Protein 3KPE (pdb70)

InterPro domains:
  IPR000776 Precursor fusion glycoprotein F0, Paramyxoviridae [PF00523] (30-541)

GO terms:
  GO:0055036 virion membrane (C, EXP)
  GO:0020002 host cell plasma membrane (C, EXP)
  GO:0055036 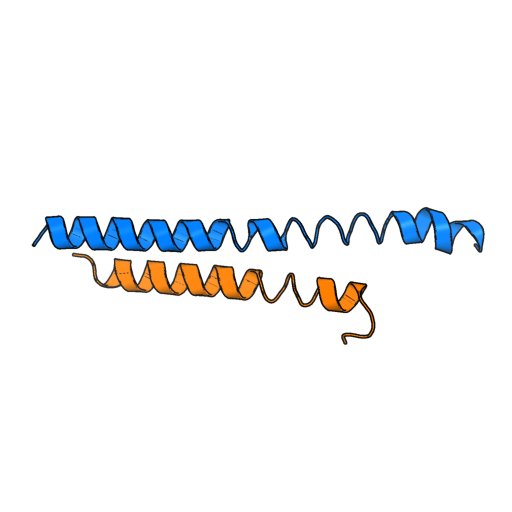virion membrane (C, TAS)
  GO:0005886 plasma membrane (C, TAS)
  GO:0042802 identical protein binding (F, IPI)

Radius of gyration: 19.46 Å; Cα contacts (8 Å, |Δi|>4): 72; chains: 2; bounding box: 39×40×51 Å

CATH classification: 1.20.5.300

B-factor: mean 23.95, std 11.43, range [11.93, 60.67]

Secondary structure (DSSP, 8-state):
-HHHHHHHHHHHHHHHHHHHHHHHHHHHHHHHHHHHHHHHIIIIIGGG-/---SHHHHHHHHHHHHHHHHHHHHHHHHHHHHT--

Foldseek 3Di:
DVVVVVVVVVVVVVVVVVVVVVVVVVVVVVVVVVVVVVCCCVPPVVVVD/DPPDVVSVVVVVVVVVVVVVVVVVVVVVVVVVPPD

Solvent-accessible surface area: 6394 Å² total; per-residue (Å²): 130,130,141,37,28,87,79,53,84,130,48,2,103,90,9,39,74,112,2,90,89,8,79,60,69,0,82,71,31,74,84,48,34,90,104,68,84,119,43,126,87,62,141,109,82,113,90,146,109,164,86,92,70,133,55,27,50,19,48,40,89,12,75,111,52,66,92,79,11,115,60,68,63,164,108,5,64,84,40,71,156,92,42,126

Structure (mmCIF, N/CA/C/O backbone):
data_3KPE
#
_entry.id   3KPE
#
_cell.length_a   63.248
_cell.length_b   63.248
_cell.length_c   63.248
_cell.angle_alpha   90.00
_cell.angle_beta   90.00
_cell.angle_gamma   90.00
#
_symmetry.space_group_name_H-M   'P 21 3'
#
loop_
_entity.id
_entity.type
_entity.pdbx_description
1 polymer 'Fusion glycoprotein F0'
2 polymer 'Fusion glycoprotein F0'
3 non-polymer 2-[[6-[[[2-(3-hydroxypropyl)-5-methylphenyl]amino]methyl]-2-[[3-(4-morpholinyl)propyl]amino]-1H-benzimidazol-1-yl]methyl]-6-methyl-3-pyridinol
4 non-polymer 'TETRAETHYLENE GLYCOL'
5 water water
#
loop_
_atom_site.group_PDB
_atom_site.id
_atom_site.type_symbol
_atom_site.label_atom_id
_atom_site.label_alt_id
_atom_site.label_comp_id
_atom_site.label_asym_id
_atom_site.label_entity_id
_atom_site.label_seq_id
_atom_site.pdbx_PDB_ins_code
_atom_site.Cartn_x
_atom_site.Cartn_y
_atom_site.Cartn_z
_atom_site.occupancy
_atom_site.B_iso_or_equiv
_atom_site.auth_seq_id
_atom_site.auth_comp_id
_atom_site.auth_asym_id
_atom_site.auth_atom_id
_atom_site.pdbx_PDB_model_num
ATOM 1 N N . HIS A 1 1 ? -4.828 29.207 -41.159 1.00 54.14 159 HIS A N 1
ATOM 2 C CA . HIS A 1 1 ? -3.532 28.459 -41.095 1.00 53.78 159 HIS A CA 1
ATOM 3 C C . HIS A 1 1 ? -2.870 28.623 -39.730 1.00 53.66 159 HIS A C 1
ATOM 4 O O . HIS A 1 1 ? -2.390 27.637 -39.149 1.00 53.90 159 HIS A O 1
ATOM 6 N N . LEU A 1 2 ? -2.859 29.858 -39.224 1.00 53.14 160 LEU A N 1
ATOM 7 C CA . LEU A 1 2 ? -2.134 30.196 -37.991 1.00 52.68 160 LEU A CA 1
ATOM 8 C C . LEU A 1 2 ? -2.616 29.458 -36.749 1.00 52.22 160 LEU A C 1
ATOM 9 O O . LEU A 1 2 ? -1.798 29.095 -35.911 1.00 52.12 160 LEU A O 1
ATOM 14 N N . GLU A 1 3 ? -3.924 29.253 -36.612 1.00 51.32 161 GLU A N 1
ATOM 15 C CA . GLU A 1 3 ? -4.437 28.438 -35.513 1.00 50.42 161 GLU A CA 1
ATOM 16 C C . GLU A 1 3 ? -3.910 27.014 -35.635 1.00 49.05 161 GLU A C 1
ATOM 17 O O . GLU A 1 3 ? -3.707 26.347 -34.625 1.00 48.74 161 GLU A O 1
ATOM 23 N N . GLY A 1 4 ? -3.684 26.555 -36.865 1.00 47.03 162 GLY A N 1
ATOM 24 C CA . GLY A 1 4 ? -3.066 25.260 -37.096 1.00 46.02 162 GLY A CA 1
ATOM 25 C C . GLY A 1 4 ? -1.684 25.231 -36.472 1.00 44.86 162 GLY A C 1
ATOM 26 O O . GLY A 1 4 ? -1.324 24.269 -35.781 1.00 43.99 162 GLY A O 1
ATOM 27 N N . GLU A 1 5 ? -0.925 26.301 -36.696 1.00 43.51 163 GLU A N 1
ATOM 28 C CA . GLU A 1 5 ? 0.426 26.439 -36.139 1.00 42.84 163 GLU A CA 1
ATOM 29 C C . GLU A 1 5 ? 0.389 26.459 -34.619 1.00 41.47 163 GLU A C 1
ATOM 30 O O . GLU A 1 5 ? 1.113 25.713 -33.956 1.00 40.93 163 GLU A O 1
ATOM 36 N N . VAL A 1 6 ? -0.479 27.289 -34.071 1.00 39.48 164 VAL A N 1
ATOM 37 C CA . VAL A 1 6 ? -0.643 27.363 -32.633 1.00 38.61 164 VAL A CA 1
ATOM 38 C C . VAL A 1 6 ? -0.956 25.974 -32.072 1.00 37.28 164 VAL A C 1
ATOM 39 O O . VAL A 1 6 ? -0.425 25.569 -31.022 1.00 35.08 164 VAL A O 1
ATOM 43 N N . ASN A 1 7 ? -1.764 25.219 -32.790 1.00 35.85 165 ASN A N 1
ATOM 44 C CA . ASN A 1 7 ? -2.113 23.878 -32.356 1.00 35.38 165 ASN A CA 1
ATOM 45 C C . ASN A 1 7 ? -0.935 22.900 -32.372 1.00 33.85 165 ASN A C 1
ATOM 46 O O . ASN A 1 7 ? -0.843 22.031 -31.487 1.00 32.46 165 ASN A O 1
ATOM 51 N N . LYS A 1 8 ? -0.059 23.027 -33.370 1.00 31.82 166 LYS A N 1
ATOM 52 C CA . LYS A 1 8 ? 1.157 22.197 -33.460 1.00 31.37 166 LYS A CA 1
ATOM 53 C C . LYS A 1 8 ? 2.026 22.491 -32.241 1.00 28.53 166 LYS A C 1
ATOM 54 O O . LYS A 1 8 ? 2.569 21.576 -31.632 1.00 26.32 166 LYS A O 1
ATOM 60 N N . ILE A 1 9 ? 2.133 23.753 -31.873 1.00 26.02 167 ILE A N 1
ATOM 61 C CA . ILE A 1 9 ? 2.940 24.142 -30.697 1.00 25.40 167 ILE A CA 1
ATOM 62 C C . ILE A 1 9 ? 2.340 23.592 -29.403 1.00 24.41 167 ILE A C 1
ATOM 63 O O . ILE A 1 9 ? 3.084 23.115 -28.533 1.00 20.19 167 ILE A O 1
ATOM 68 N N . LYS A 1 10 ? 1.024 23.611 -29.250 1.00 23.02 168 LYS A N 1
ATOM 69 C CA . LYS A 1 10 ? 0.367 23.040 -28.066 1.00 22.48 168 LYS A CA 1
ATOM 70 C C . LYS A 1 10 ? 0.698 21.565 -27.996 1.00 21.31 168 LYS A C 1
ATOM 71 O O . LYS A 1 10 ? 1.093 21.061 -26.958 1.00 18.68 168 LYS A O 1
ATOM 77 N N . SER A 1 11 ? 0.559 20.855 -29.098 1.00 20.54 169 SER A N 1
ATOM 78 C CA . SER A 1 11 ? 0.877 19.431 -29.156 1.00 20.52 169 SER A CA 1
ATOM 79 C C . SER A 1 11 ? 2.340 19.172 -28.840 1.00 18.95 169 SER A C 1
ATOM 80 O O . SER A 1 11 ? 2.651 18.224 -28.108 1.00 18.93 169 SER A O 1
ATOM 83 N N . ALA A 1 12 ? 3.219 19.994 -29.375 1.00 18.05 170 ALA A N 1
ATOM 84 C CA . ALA A 1 12 ? 4.639 19.862 -29.123 1.00 16.72 170 ALA A CA 1
ATOM 85 C C . ALA A 1 12 ? 4.918 20.016 -27.614 1.00 16.55 170 ALA A C 1
ATOM 86 O O . ALA A 1 12 ? 5.694 19.229 -27.035 1.00 15.87 170 ALA A O 1
ATOM 88 N N . LEU A 1 13 ? 4.348 21.029 -26.994 1.00 16.02 171 LEU A N 1
ATOM 89 C CA . LEU A 1 13 ? 4.593 21.280 -25.573 1.00 16.24 171 LEU A CA 1
ATOM 90 C C . LEU A 1 13 ? 4.003 20.163 -24.734 1.00 16.04 171 LEU A C 1
ATOM 91 O O . LEU A 1 13 ? 4.617 19.729 -23.748 1.00 15.03 171 LEU A O 1
ATOM 96 N N . LEU A 1 14 ? 2.849 19.601 -25.092 1.00 16.18 172 LEU A N 1
ATOM 97 C CA . LEU A 1 14 ? 2.339 18.444 -24.403 1.00 16.64 172 LEU A CA 1
ATOM 98 C C . LEU A 1 14 ? 3.337 17.278 -24.471 1.00 16.23 172 LEU A C 1
ATOM 99 O O . LEU A 1 14 ? 3.526 16.564 -23.458 1.00 15.92 172 LEU A O 1
ATOM 104 N N . SER A 1 15 ? 4.003 17.079 -25.604 1.00 14.92 173 SER A N 1
ATOM 105 C CA . SER A 1 15 ? 5.005 16.025 -25.740 1.00 15.22 173 SER A CA 1
ATOM 106 C C . SER A 1 15 ? 6.244 16.351 -24.871 1.00 14.28 173 SER A C 1
ATOM 107 O O . SER A 1 15 ? 6.736 15.482 -24.159 1.00 14.31 173 SER A O 1
ATOM 110 N N . THR A 1 16 ? 6.738 17.588 -24.907 1.00 13.75 174 THR A N 1
ATOM 111 C CA . THR A 1 16 ? 7.844 18.035 -24.042 1.00 14.31 174 THR A CA 1
ATOM 112 C C . THR A 1 16 ? 7.507 17.796 -22.569 1.00 14.20 174 THR A C 1
ATOM 113 O O . THR A 1 16 ? 8.370 17.305 -21.817 1.00 13.41 174 THR A O 1
ATOM 117 N N . ASN A 1 17 ? 6.291 18.042 -22.172 1.00 13.34 175 ASN A N 1
ATOM 118 C CA . ASN A 1 17 ? 5.889 17.831 -20.807 1.00 14.03 175 ASN A CA 1
ATOM 119 C C . ASN A 1 17 ? 5.958 16.346 -20.438 1.00 14.04 175 ASN A C 1
ATOM 120 O O . ASN A 1 17 ? 6.463 15.980 -19.356 1.00 14.07 175 ASN A O 1
ATOM 125 N N . LYS A 1 18 ? 5.527 15.469 -21.301 1.00 14.09 176 LYS A N 1
ATOM 126 C CA . LYS A 1 18 ? 5.673 14.027 -21.108 1.00 15.39 176 LYS A CA 1
ATOM 127 C C . LYS A 1 18 ? 7.125 13.632 -21.013 1.00 13.82 176 LYS A C 1
ATOM 128 O O . LYS A 1 18 ? 7.472 12.735 -20.201 1.00 14.04 176 LYS A O 1
ATOM 134 N N . ALA A 1 19 ? 8.003 14.271 -21.774 1.00 12.57 177 ALA A N 1
ATOM 135 C CA . ALA A 1 19 ? 9.455 14.035 -21.629 1.00 13.83 177 ALA A CA 1
ATOM 136 C C . ALA A 1 19 ? 9.956 14.350 -20.217 1.00 13.48 177 ALA A C 1
ATOM 137 O O . ALA A 1 19 ? 10.737 13.602 -19.620 1.00 13.76 177 ALA A O 1
ATOM 139 N N . VAL A 1 20 ? 9.504 15.451 -19.682 1.00 12.55 178 VAL A N 1
ATOM 140 C CA . VAL A 1 20 ? 9.989 15.874 -18.372 1.00 13.39 178 VAL A CA 1
ATOM 141 C C . VAL A 1 20 ? 9.437 14.940 -17.303 1.00 12.99 178 VAL A C 1
ATOM 142 O O . VAL A 1 20 ? 10.146 14.575 -16.357 1.00 13.00 178 VAL A O 1
ATOM 146 N N . VAL A 1 21 ? 8.185 14.502 -17.416 1.00 13.16 179 VAL A N 1
ATOM 147 C CA . VAL A 1 21 ? 7.637 13.506 -16.489 1.00 14.00 179 VAL A CA 1
ATOM 148 C C . VAL A 1 21 ? 8.430 12.207 -16.536 1.00 13.53 179 VAL A C 1
ATOM 149 O O . VAL A 1 21 ? 8.802 11.637 -15.496 1.00 14.76 179 VAL A O 1
ATOM 153 N N . SER A 1 22 ? 8.721 11.702 -17.744 1.00 13.68 180 SER A N 1
ATOM 154 C CA A SER A 1 22 ? 9.480 10.486 -17.893 0.75 14.69 180 SER A CA 1
ATOM 155 C CA B SER A 1 22 ? 9.489 10.496 -17.906 0.25 13.99 180 SER A CA 1
ATOM 156 C C . SER A 1 22 ? 10.853 10.603 -17.232 1.00 13.61 180 SER A C 1
ATOM 157 O O . SER A 1 22 ? 11.286 9.732 -16.487 1.00 13.65 180 SER A O 1
ATOM 162 N N . LEU A 1 23 ? 11.550 11.695 -17.511 1.00 13.18 181 LEU A N 1
ATOM 163 C CA . LEU A 1 23 ? 12.881 11.904 -16.934 1.00 13.26 181 LEU A CA 1
ATOM 164 C C . LEU A 1 23 ? 12.781 12.019 -15.412 1.00 12.62 181 LEU A C 1
ATOM 165 O O . LEU A 1 23 ? 13.641 11.477 -14.717 1.00 13.07 181 LEU A O 1
ATOM 170 N N . SER A 1 24 ? 11.786 12.717 -14.913 1.00 13.14 182 SER A N 1
ATOM 171 C CA . SER A 1 24 ? 11.585 12.851 -13.452 1.00 13.53 182 SER A CA 1
ATOM 172 C C . SER A 1 24 ? 11.387 11.493 -12.834 1.00 13.81 182 SER A C 1
ATOM 173 O O . SER A 1 24 ? 11.950 11.210 -11.752 1.00 13.92 182 SER A O 1
ATOM 176 N N . ASN A 1 25 ? 10.610 10.626 -13.482 1.00 14.22 183 ASN A N 1
ATOM 177 C CA . ASN A 1 25 ? 10.417 9.285 -12.943 1.00 15.88 18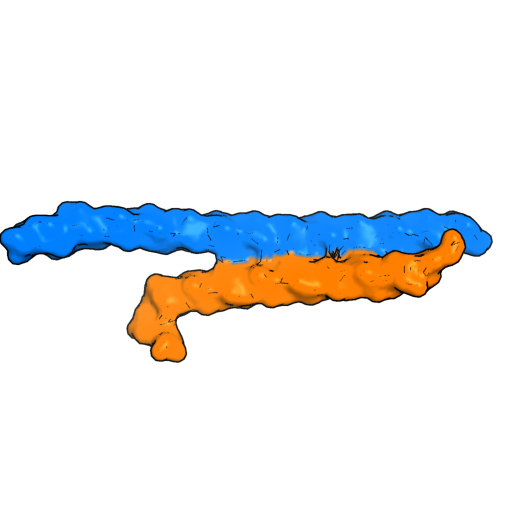3 ASN A CA 1
ATOM 178 C C . ASN A 1 25 ? 11.719 8.478 -12.945 1.00 14.95 183 ASN A C 1
ATOM 179 O O . ASN A 1 25 ? 12.041 7.768 -11.969 1.00 15.69 183 ASN A O 1
ATOM 184 N N . GLY A 1 26 ? 12.538 8.587 -13.994 1.00 14.48 184 GLY A N 1
ATOM 185 C CA . GLY A 1 26 ? 13.832 7.941 -14.006 1.00 13.91 184 GLY A CA 1
ATOM 186 C C . GLY A 1 26 ? 14.760 8.442 -12.887 1.00 13.69 184 GLY A C 1
ATOM 187 O O . GLY 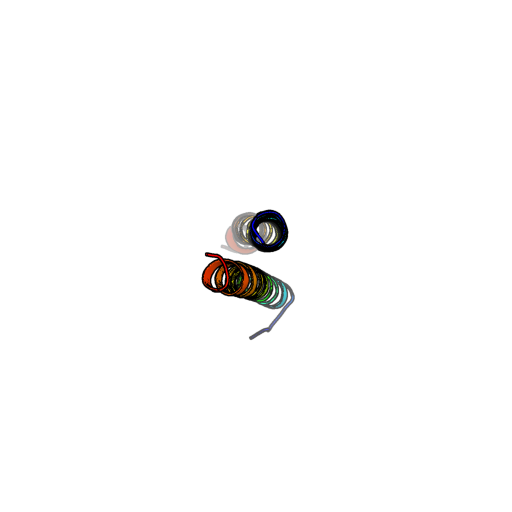A 1 26 ? 15.437 7.673 -12.220 1.00 14.08 184 GLY A O 1
ATOM 188 N N . VAL A 1 27 ? 14.816 9.767 -12.688 1.00 12.76 185 VAL A N 1
ATOM 189 C CA . VAL A 1 27 ? 15.608 10.336 -11.577 1.00 13.10 185 VAL A CA 1
ATOM 190 C C . VAL A 1 27 ? 15.071 9.844 -10.218 1.00 12.61 185 VAL A C 1
ATOM 191 O O . VAL A 1 27 ? 15.888 9.542 -9.338 1.00 12.43 185 VAL A O 1
ATOM 195 N N . SER A 1 28 ? 13.765 9.679 -10.052 1.00 13.28 186 SER A N 1
ATOM 196 C CA A SER A 1 28 ? 13.230 9.173 -8.795 0.75 13.48 186 SER A CA 1
ATOM 197 C CA B SER A 1 28 ? 13.174 9.134 -8.818 0.25 13.42 186 SER A CA 1
ATOM 198 C C . SER A 1 28 ? 13.732 7.738 -8.532 1.00 13.42 186 SER A C 1
ATOM 199 O O . SER A 1 28 ? 14.188 7.408 -7.444 1.00 13.81 186 SER A O 1
ATOM 204 N N . VAL A 1 29 ? 13.713 6.873 -9.534 1.00 12.82 187 VAL A N 1
ATOM 205 C CA . VAL A 1 29 ? 14.216 5.520 -9.384 1.00 13.57 187 VAL A CA 1
ATOM 206 C C . VAL A 1 29 ? 15.697 5.557 -9.081 1.00 12.92 187 VAL A C 1
ATOM 207 O O . VAL A 1 29 ? 16.194 4.826 -8.203 1.00 12.94 187 VAL A O 1
ATOM 211 N N . LEU A 1 30 ? 16.451 6.360 -9.807 1.00 12.14 188 LEU A N 1
ATOM 212 C CA . LEU A 1 30 ? 17.888 6.445 -9.570 1.00 12.82 188 LEU A CA 1
ATOM 213 C C . LEU A 1 30 ? 18.169 6.898 -8.123 1.00 12.04 188 LEU A C 1
ATOM 214 O O . LEU A 1 30 ? 19.084 6.386 -7.490 1.00 12.10 188 LEU A O 1
ATOM 219 N N . THR A 1 31 ? 17.448 7.889 -7.640 1.00 12.58 189 THR A N 1
ATOM 220 C CA . THR A 1 31 ? 17.614 8.395 -6.296 1.00 12.81 189 THR A CA 1
ATOM 221 C C . THR A 1 31 ? 17.424 7.252 -5.279 1.00 12.15 189 THR A C 1
ATOM 222 O O . THR A 1 31 ? 18.196 7.105 -4.294 1.00 13.12 189 THR A O 1
ATOM 226 N N . SER A 1 32 ? 16.383 6.440 -5.480 1.00 13.57 190 SER A N 1
ATOM 227 C CA A SER A 1 32 ? 16.134 5.331 -4.569 0.25 13.88 190 SER A CA 1
ATOM 228 C CA B SER A 1 32 ? 16.129 5.323 -4.581 0.25 13.48 190 SER A CA 1
ATOM 229 C CA C SER A 1 32 ? 16.119 5.297 -4.606 0.50 14.12 190 SER A CA 1
ATOM 230 C C . SER A 1 32 ? 17.293 4.345 -4.592 1.00 14.08 190 SER A C 1
ATOM 231 O O . SER A 1 32 ? 17.660 3.816 -3.545 1.00 15.01 190 SER A O 1
ATOM 238 N N . LYS A 1 33 ? 17.887 4.089 -5.752 1.00 12.87 191 LYS A N 1
ATOM 239 C CA . LYS A 1 33 ? 19.005 3.169 -5.867 1.00 13.88 191 LYS A CA 1
ATOM 240 C C . LYS A 1 33 ? 20.262 3.735 -5.202 1.00 12.86 191 LYS A C 1
ATOM 241 O O . LYS A 1 33 ? 21.043 2.964 -4.643 1.00 13.45 191 LYS A O 1
ATOM 247 N N . VAL A 1 34 ? 20.495 5.047 -5.256 1.00 12.61 192 VAL A N 1
ATOM 248 C CA . VAL A 1 34 ? 21.636 5.661 -4.557 1.00 13.56 192 VAL A CA 1
ATOM 249 C C . VAL A 1 34 ? 21.439 5.521 -3.033 1.00 13.27 192 VAL A C 1
ATOM 250 O O . VAL A 1 34 ? 22.409 5.180 -2.295 1.00 13.84 192 VAL A O 1
ATOM 254 N N . LEU A 1 35 ? 20.240 5.767 -2.554 1.00 13.92 193 LEU A N 1
ATOM 255 C CA . LEU A 1 35 ? 19.967 5.555 -1.132 1.00 15.08 193 LEU A CA 1
ATOM 256 C C . LEU A 1 35 ? 20.163 4.088 -0.748 1.00 14.52 193 LEU A C 1
ATOM 257 O O . LEU A 1 35 ? 20.817 3.793 0.271 1.00 14.71 193 LEU A O 1
ATOM 262 N N . ASP A 1 36 ? 19.751 3.159 -1.595 1.00 14.45 194 ASP A N 1
ATOM 263 C CA . ASP A 1 36 ? 19.960 1.726 -1.335 1.00 15.68 194 ASP A CA 1
ATOM 264 C C . ASP A 1 36 ? 21.439 1.403 -1.231 1.00 15.84 194 ASP A C 1
ATOM 265 O O . ASP A 1 36 ? 21.882 0.629 -0.359 1.00 15.65 194 ASP A O 1
ATOM 270 N N . LEU A 1 37 ? 22.252 1.957 -2.112 1.00 14.27 19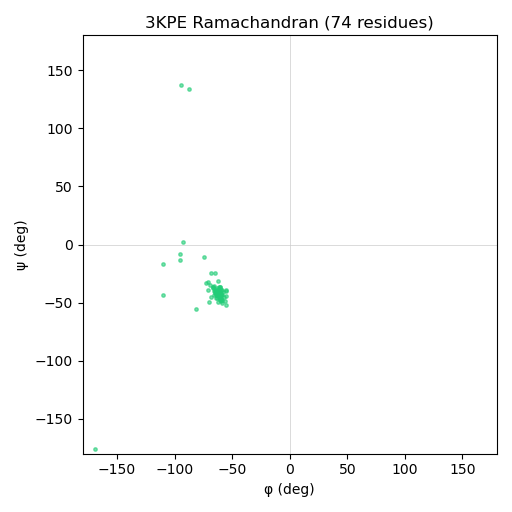5 LEU A N 1
ATOM 271 C CA A LEU A 1 37 ? 23.702 1.728 -2.089 0.50 14.98 195 LEU A CA 1
ATOM 272 C CA B LEU A 1 37 ? 23.660 1.692 -2.103 0.50 15.12 195 LEU A CA 1
ATOM 273 C C . LEU A 1 37 ? 24.277 2.240 -0.797 1.00 15.44 195 LEU A C 1
ATOM 274 O O . LEU A 1 37 ? 25.140 1.587 -0.166 1.00 14.76 195 LEU A O 1
ATOM 283 N N . LYS A 1 38 ? 23.879 3.437 -0.376 1.00 14.77 196 LYS A N 1
ATOM 284 C CA . LYS A 1 38 ? 24.400 4.022 0.872 1.00 14.56 196 LYS A CA 1
ATOM 285 C C . LYS A 1 38 ? 24.054 3.121 2.064 1.00 14.24 196 LYS A C 1
ATOM 286 O O . LYS A 1 38 ? 24.887 2.851 2.929 1.00 15.01 196 LYS A O 1
ATOM 292 N N . ASN A 1 39 ? 22.809 2.676 2.130 1.00 13.71 197 ASN A N 1
ATOM 293 C CA . ASN A 1 39 ? 22.372 1.773 3.217 1.00 15.68 197 ASN A CA 1
ATOM 294 C C . ASN A 1 39 ? 23.082 0.423 3.154 1.00 16.25 197 ASN A C 1
ATOM 295 O O . ASN A 1 39 ? 23.454 -0.133 4.182 1.00 16.41 197 ASN A O 1
ATOM 300 N N . TYR A 1 40 ? 23.296 -0.142 1.970 1.00 15.69 198 TYR A N 1
ATOM 301 C CA . TYR A 1 40 ? 24.054 -1.379 1.829 1.00 16.49 198 TYR A CA 1
ATOM 302 C C . TYR A 1 40 ? 25.461 -1.219 2.373 1.00 17.41 198 TYR A C 1
ATOM 303 O O . TYR A 1 40 ? 25.952 -2.076 3.102 1.00 18.27 198 TYR A O 1
ATOM 312 N N . ILE A 1 41 ? 26.136 -0.151 2.002 1.00 18.14 199 ILE A N 1
ATOM 313 C CA . ILE A 1 41 ? 27.481 0.095 2.539 1.00 20.22 199 ILE A CA 1
ATOM 314 C C . ILE A 1 41 ? 27.457 0.187 4.069 1.00 20.48 199 ILE A C 1
ATOM 315 O O . ILE A 1 41 ? 28.298 -0.462 4.743 1.00 22.45 199 ILE A O 1
ATOM 320 N N . ASP A 1 42 ? 26.568 0.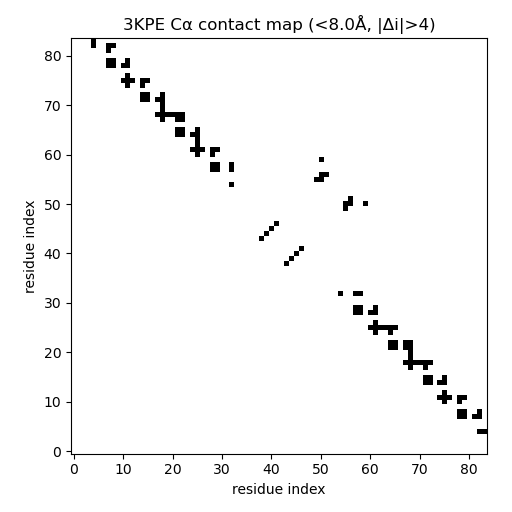987 4.634 1.00 19.09 200 ASP A N 1
ATOM 321 C CA . ASP A 1 42 ? 26.579 1.172 6.082 1.00 20.01 200 ASP A CA 1
ATOM 322 C C . ASP A 1 42 ? 26.097 -0.055 6.869 1.00 21.09 200 ASP A C 1
ATOM 323 O O . ASP A 1 42 ? 26.564 -0.326 8.004 1.00 22.15 200 ASP A O 1
ATOM 328 N N . LYS A 1 43 ? 25.175 -0.817 6.306 1.00 21.65 201 LYS A N 1
ATOM 329 C CA . LYS A 1 43 ? 24.486 -1.880 7.063 1.00 23.14 201 LYS A CA 1
ATOM 330 C C . LYS A 1 43 ? 24.878 -3.296 6.628 1.00 23.64 201 LYS A C 1
ATOM 331 O O . LYS A 1 43 ? 24.642 -4.268 7.383 1.00 25.39 201 LYS A O 1
ATOM 337 N N . GLN A 1 44 ? 25.490 -3.473 5.449 1.00 24.96 202 GLN A N 1
ATOM 338 C CA . GLN A 1 44 ? 26.027 -4.766 5.012 1.00 26.91 202 GLN A CA 1
ATOM 339 C C . GLN A 1 44 ? 27.555 -4.834 4.971 1.00 28.27 202 GLN A C 1
ATOM 340 O O . GLN A 1 44 ? 28.151 -5.861 5.377 1.00 27.68 202 GLN A O 1
ATOM 346 N N . LEU A 1 45 ? 28.194 -3.789 4.456 1.00 29.96 203 LEU A N 1
ATOM 347 C CA . LEU A 1 45 ? 29.641 -3.787 4.251 1.00 30.90 203 LEU A CA 1
ATOM 348 C C . LEU A 1 45 ? 30.366 -3.462 5.548 1.00 31.54 203 LEU A C 1
ATOM 349 O O . LEU A 1 45 ? 31.248 -4.221 5.989 1.00 31.26 203 LEU A O 1
ATOM 354 N N . LEU A 1 46 ? 30.020 -2.327 6.150 1.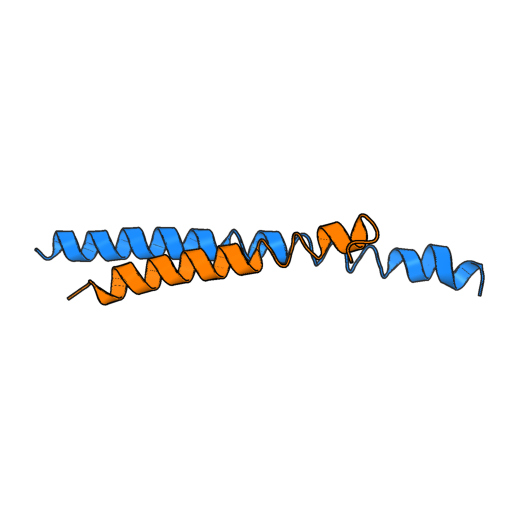00 31.08 204 LEU A N 1
ATOM 355 C CA . LEU A 1 46 ? 30.767 -1.834 7.303 1.00 33.27 204 LEU A CA 1
ATOM 356 C C . LEU A 1 46 ? 30.716 -2.797 8.491 1.00 33.82 204 LEU A C 1
ATOM 357 O O . LEU A 1 46 ? 31.730 -2.969 9.164 1.00 34.07 204 LEU A O 1
ATOM 362 N N . PRO A 1 47 ? 29.556 -3.424 8.767 1.00 35.10 205 PRO A N 1
ATOM 363 C CA . PRO A 1 47 ? 29.523 -4.389 9.891 1.00 36.70 205 PRO A CA 1
ATOM 364 C C . PRO A 1 47 ? 30.372 -5.656 9.750 1.00 38.17 205 PRO A C 1
ATOM 365 O O . PRO A 1 47 ? 30.753 -6.247 10.774 1.00 38.75 205 PRO A O 1
ATOM 369 N N . ILE A 1 48 ? 30.669 -6.081 8.528 1.00 39.58 206 ILE A N 1
ATOM 370 C CA . ILE A 1 48 ? 31.536 -7.239 8.335 1.00 40.64 206 ILE A CA 1
ATOM 371 C C . ILE A 1 48 ? 32.991 -6.819 8.104 1.00 41.79 206 ILE A C 1
ATOM 372 O O . ILE A 1 48 ? 33.878 -7.670 8.065 1.00 42.67 206 ILE A O 1
ATOM 377 N N . VAL A 1 49 ? 33.225 -5.518 7.942 1.00 43.05 207 VAL A N 1
ATOM 378 C CA . VAL A 1 49 ? 34.566 -4.972 7.722 1.00 43.69 207 VAL A CA 1
ATOM 379 C C . VAL A 1 49 ? 35.174 -4.618 9.073 1.00 44.67 207 VAL A C 1
ATOM 380 O O . VAL A 1 49 ? 35.331 -5.501 9.932 1.00 46.43 207 VAL A O 1
ATOM 382 N N . PHE B 2 2 ? 24.534 -8.417 -16.855 1.00 34.85 483 PHE B N 1
ATOM 383 C CA . PHE B 2 2 ? 23.541 -7.334 -16.575 1.00 34.08 483 PHE B CA 1
ATOM 384 C C . PHE B 2 2 ? 22.280 -7.635 -17.340 1.00 33.65 483 PHE B C 1
ATOM 385 O O . PHE B 2 2 ? 22.350 -7.862 -18.565 1.00 35.39 483 PHE B O 1
ATOM 393 N N . PRO B 2 3 ? 21.124 -7.614 -16.651 1.00 32.06 484 PRO B N 1
ATOM 394 C CA . PRO B 2 3 ? 20.942 -7.354 -15.216 1.00 30.64 484 PRO B CA 1
ATOM 395 C C . PRO B 2 3 ? 21.069 -8.610 -14.362 1.00 30.88 484 PRO B C 1
ATOM 396 O O . PRO B 2 3 ? 20.505 -9.647 -14.682 1.00 31.51 484 PRO B O 1
ATOM 400 N N . SER B 2 4 ? 21.813 -8.507 -13.271 1.00 29.38 485 SER B N 1
ATOM 401 C CA . SER B 2 4 ? 22.090 -9.663 -12.405 1.00 28.04 485 SER B CA 1
ATOM 402 C C . SER B 2 4 ? 21.107 -9.757 -11.225 1.00 27.63 485 SER B C 1
ATOM 403 O O . SER B 2 4 ? 21.023 -10.792 -10.551 1.00 30.00 485 SER B O 1
ATOM 406 N N . ASP B 2 5 ? 20.356 -8.692 -10.972 1.00 23.63 486 ASP B N 1
ATOM 407 C CA . ASP B 2 5 ? 19.512 -8.591 -9.797 1.00 22.00 486 ASP B CA 1
ATOM 408 C C . ASP B 2 5 ? 18.568 -7.392 -9.905 1.00 20.78 486 ASP B C 1
ATOM 409 O O . ASP B 2 5 ? 18.507 -6.751 -10.971 1.00 19.93 486 ASP B O 1
ATOM 414 N N . GLU B 2 6 ? 17.788 -7.123 -8.876 1.00 19.48 487 GLU B N 1
ATOM 415 C CA . GLU B 2 6 ? 16.783 -6.071 -8.894 1.00 18.79 487 GLU B CA 1
ATOM 416 C C . GLU B 2 6 ? 17.401 -4.667 -8.934 1.00 18.54 487 GLU B C 1
ATOM 417 O O . GLU B 2 6 ? 16.733 -3.717 -9.359 1.00 18.99 487 GLU B O 1
ATOM 423 N N . PHE B 2 7 ? 18.632 -4.531 -8.451 1.00 16.77 488 PHE B N 1
ATOM 424 C CA . PHE B 2 7 ? 19.298 -3.226 -8.480 1.00 16.41 488 PHE B CA 1
ATOM 425 C C . PHE B 2 7 ? 19.611 -2.940 -9.935 1.00 15.60 488 PHE B C 1
ATOM 426 O O . PHE B 2 7 ? 19.245 -1.853 -10.458 1.00 15.88 488 PHE B O 1
ATOM 434 N N . ASP B 2 8 ? 20.224 -3.903 -10.632 1.00 15.92 489 ASP B N 1
ATOM 435 C CA . ASP B 2 8 ? 20.499 -3.760 -12.050 1.00 16.83 489 ASP B CA 1
ATOM 436 C C . ASP B 2 8 ? 19.215 -3.580 -12.867 1.00 16.28 489 ASP B C 1
ATOM 437 O O . ASP B 2 8 ? 19.145 -2.771 -13.797 1.00 17.25 489 ASP B O 1
ATOM 442 N N . ALA B 2 9 ? 18.156 -4.273 -12.518 1.00 16.50 490 ALA B N 1
ATOM 443 C CA . ALA B 2 9 ? 16.866 -4.100 -13.223 1.00 17.23 490 ALA B CA 1
ATOM 444 C C . ALA B 2 9 ? 16.322 -2.678 -13.050 1.00 17.71 490 ALA B C 1
ATOM 445 O O . ALA B 2 9 ? 15.783 -2.095 -13.993 1.00 18.28 490 ALA B O 1
ATOM 447 N N . SER B 2 10 ? 16.457 -2.098 -11.865 1.00 16.17 491 SER B N 1
ATOM 448 C CA . SER B 2 10 ? 16.078 -0.702 -11.651 1.00 15.93 491 SER B CA 1
ATOM 449 C C . SER B 2 10 ? 16.938 0.261 -12.477 1.00 15.87 491 SER B C 1
ATOM 450 O O . SER B 2 10 ? 16.405 1.225 -13.047 1.00 14.96 491 SER B O 1
ATOM 453 N N . ILE B 2 11 ? 18.225 0.008 -12.598 1.00 15.71 492 ILE B N 1
ATOM 454 C CA . ILE B 2 11 ? 19.092 0.803 -13.430 1.00 16.55 492 ILE B CA 1
ATOM 455 C C . ILE B 2 11 ? 18.598 0.746 -14.901 1.00 16.78 492 ILE B C 1
ATOM 456 O O . ILE B 2 11 ? 18.532 1.758 -15.615 1.00 16.72 492 ILE B O 1
ATOM 461 N N . SER B 2 12 ? 18.227 -0.445 -15.366 1.00 17.10 493 SER B N 1
ATOM 462 C CA A SER B 2 12 ? 17.674 -0.612 -16.701 0.50 17.91 493 SER B CA 1
ATOM 463 C CA B SER B 2 12 ? 17.678 -0.588 -16.707 0.50 18.13 493 SER B CA 1
ATOM 464 C C . SER B 2 12 ? 16.410 0.210 -16.871 1.00 18.07 493 SER B C 1
ATOM 465 O O . SER B 2 12 ? 16.188 0.790 -17.932 1.00 18.35 493 SER B O 1
ATOM 470 N N . GLN B 2 13 ? 15.567 0.265 -15.856 1.00 16.85 494 GLN B N 1
ATOM 471 C CA . GLN B 2 13 ? 14.353 1.041 -15.877 1.00 17.80 494 GLN B CA 1
ATOM 472 C C . GLN B 2 13 ? 14.710 2.533 -16.005 1.00 16.11 494 GLN B C 1
ATOM 473 O O . GLN B 2 13 ? 14.007 3.280 -16.725 1.00 15.87 494 GLN B O 1
ATOM 479 N N . VAL B 2 14 ? 15.743 3.002 -15.303 1.00 14.39 495 VAL B N 1
ATOM 480 C CA . VAL B 2 14 ? 16.142 4.412 -15.448 1.00 15.23 495 VAL B CA 1
ATOM 481 C C . VAL B 2 14 ? 16.510 4.657 -16.907 1.00 14.79 495 VAL B C 1
ATOM 482 O O . VAL B 2 14 ? 16.080 5.672 -17.513 1.00 13.37 495 VAL B O 1
ATOM 486 N N . ASN B 2 15 ? 17.303 3.775 -17.505 1.00 14.68 496 ASN B N 1
ATOM 487 C CA . ASN B 2 15 ? 17.685 3.925 -18.892 1.00 15.95 496 ASN B CA 1
ATOM 488 C C . ASN B 2 15 ? 16.434 3.921 -19.795 1.00 14.49 496 ASN B C 1
ATOM 489 O O . ASN B 2 15 ? 16.367 4.745 -20.736 1.00 14.54 496 ASN B O 1
ATOM 494 N N . GLU B 2 16 ? 15.440 3.094 -19.521 1.00 14.98 497 GLU B N 1
ATOM 495 C CA A GLU B 2 16 ? 14.232 3.104 -20.337 0.50 16.38 497 GLU B CA 1
ATOM 496 C CA B GLU B 2 16 ? 14.195 3.092 -20.297 0.50 16.29 497 GLU B CA 1
ATOM 497 C C . GLU B 2 16 ? 13.515 4.436 -20.218 1.00 15.27 497 GLU B C 1
ATOM 498 O O . GLU B 2 16 ? 13.030 4.957 -21.213 1.00 15.91 497 GLU B O 1
ATOM 509 N N . LYS B 2 17 ? 13.433 5.020 -19.018 1.00 13.99 498 LYS B N 1
ATOM 510 C CA . LYS B 2 17 ? 12.828 6.337 -18.839 1.00 14.80 498 LYS B CA 1
ATOM 511 C C . LYS B 2 17 ? 13.603 7.469 -19.518 1.00 14.31 498 LYS B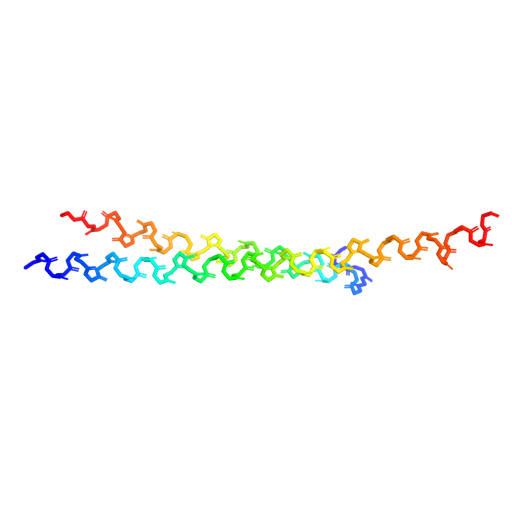 C 1
ATOM 512 O O . LYS B 2 17 ? 12.959 8.392 -20.083 1.00 13.66 498 LYS B O 1
ATOM 518 N N . ILE B 2 18 ? 14.919 7.405 -19.545 1.00 13.23 499 ILE B N 1
ATOM 519 C CA . ILE B 2 18 ? 15.698 8.359 -20.295 1.00 13.81 499 ILE B CA 1
ATOM 520 C C . ILE B 2 18 ? 15.356 8.225 -21.786 1.00 14.64 499 ILE B C 1
ATOM 521 O O . ILE B 2 18 ? 15.117 9.238 -22.484 1.00 14.35 499 ILE B O 1
ATOM 526 N N . ASN B 2 19 ? 15.260 7.001 -22.282 1.00 13.76 500 ASN B N 1
ATOM 527 C CA . ASN B 2 19 ? 14.961 6.803 -23.718 1.00 15.25 500 ASN B CA 1
ATOM 528 C C . ASN B 2 19 ? 13.547 7.285 -24.031 1.00 14.17 500 ASN B C 1
ATOM 529 O O . ASN B 2 19 ? 13.319 7.867 -25.107 1.00 14.87 500 ASN B O 1
ATOM 534 N N . GLN B 2 20 ? 12.614 7.110 -23.153 1.00 13.91 501 GLN B N 1
ATOM 535 C CA . GLN B 2 20 ? 11.247 7.625 -23.320 1.00 15.07 501 GLN B CA 1
ATOM 536 C C . GLN B 2 20 ? 11.243 9.153 -23.379 1.00 15.10 501 GLN B C 1
ATOM 537 O O . GLN B 2 20 ? 10.555 9.756 -24.197 1.00 15.99 501 GLN B O 1
ATOM 543 N N . SER B 2 21 ? 12.013 9.791 -22.486 1.00 14.43 502 SER B N 1
ATOM 544 C CA . SER B 2 21 ? 12.184 11.221 -22.494 1.00 14.39 502 SER B CA 1
ATOM 545 C C . SER B 2 21 ? 12.688 11.711 -23.848 1.00 14.07 502 SER B C 1
ATOM 546 O O . SER B 2 21 ? 12.087 12.629 -24.441 1.00 14.51 502 SER B O 1
ATOM 549 N N . LEU B 2 22 ? 13.766 11.112 -24.317 1.00 13.99 503 LEU B N 1
ATOM 550 C CA . LEU B 2 22 ? 14.348 11.505 -25.602 1.00 14.44 503 LEU B CA 1
ATOM 551 C C . LEU B 2 22 ? 13.361 11.296 -26.732 1.00 14.95 503 LEU B C 1
ATOM 552 O O . LEU B 2 22 ? 13.295 12.127 -27.673 1.00 15.08 503 LEU B O 1
ATOM 557 N N . ALA B 2 23 ? 12.554 10.249 -26.677 1.00 13.94 504 ALA B N 1
ATOM 558 C CA . ALA B 2 23 ? 11.526 9.979 -27.694 1.00 14.59 504 ALA B CA 1
ATOM 559 C C . ALA B 2 23 ? 10.460 11.042 -27.738 1.00 14.51 504 ALA B C 1
ATOM 560 O O . ALA B 2 23 ? 10.033 11.506 -28.814 1.00 15.17 504 ALA B O 1
ATOM 562 N N . PHE B 2 24 ? 9.958 11.448 -26.581 1.00 14.30 505 PHE B N 1
ATOM 563 C CA . PHE B 2 24 ? 8.994 12.546 -26.481 1.00 15.14 505 PHE B CA 1
ATOM 564 C C . PHE B 2 24 ? 9.582 13.894 -26.954 1.00 14.38 505 PHE B C 1
ATOM 565 O O . PHE B 2 24 ? 8.870 14.669 -27.617 1.00 14.37 505 PHE B O 1
ATOM 573 N N . ILE B 2 25 ? 10.852 14.175 -26.687 1.00 13.87 506 ILE B N 1
ATOM 574 C CA . ILE B 2 25 ? 11.491 15.346 -27.246 1.00 13.99 506 ILE B CA 1
ATOM 575 C C . ILE B 2 25 ? 11.565 15.223 -28.775 1.00 14.82 506 ILE B C 1
ATOM 576 O O . ILE B 2 25 ? 11.288 16.241 -29.473 1.00 14.67 506 ILE B O 1
ATOM 581 N N . ARG B 2 26 ? 11.897 14.063 -29.300 1.00 15.29 507 ARG B N 1
ATOM 582 C CA . ARG B 2 26 ? 11.961 13.893 -30.750 1.00 15.44 507 ARG B CA 1
ATOM 583 C C . ARG B 2 26 ? 10.633 14.268 -31.341 1.00 15.26 507 ARG B C 1
ATOM 584 O O . ARG B 2 26 ? 10.596 14.997 -32.364 1.00 16.99 507 ARG B O 1
ATOM 592 N N . LYS B 2 27 ? 9.553 13.771 -30.799 1.00 16.37 508 LYS B N 1
ATOM 593 C CA . LYS B 2 27 ? 8.240 14.062 -31.318 1.00 15.79 508 LYS B CA 1
ATOM 594 C C . LYS B 2 27 ? 7.943 15.550 -31.252 1.00 16.60 508 LYS B C 1
ATOM 595 O O . LYS B 2 27 ? 7.435 16.139 -32.209 1.00 17.35 508 LYS B O 1
ATOM 601 N N . SER B 2 28 ? 8.262 16.210 -30.141 1.00 15.51 509 SER B N 1
ATOM 602 C CA . SER B 2 28 ? 8.069 17.635 -30.016 1.00 15.97 509 SER B CA 1
ATOM 603 C C . SER B 2 28 ? 8.865 18.395 -31.072 1.00 15.93 509 SER B C 1
ATOM 604 O O . SER B 2 28 ? 8.292 19.269 -31.754 1.00 17.30 509 SER B O 1
ATOM 607 N N . ASP B 2 29 ? 10.121 18.088 -31.227 1.00 16.05 510 ASP B N 1
ATOM 608 C CA . ASP B 2 29 ? 10.994 18.704 -32.253 1.00 17.43 510 ASP B CA 1
ATOM 609 C C . ASP B 2 29 ? 10.403 18.539 -33.649 1.00 19.67 510 ASP B C 1
ATOM 610 O O . ASP B 2 29 ? 10.466 19.478 -34.450 1.00 20.27 510 ASP B O 1
ATOM 615 N N . GLU B 2 30 ? 9.907 17.350 -33.968 1.00 19.17 511 GLU B N 1
ATOM 616 C CA . GLU B 2 30 ? 9.340 17.049 -35.299 1.00 20.26 511 GLU B CA 1
ATOM 617 C C . GLU B 2 30 ? 8.108 17.885 -35.556 1.00 20.65 511 GLU B C 1
ATOM 618 O O . GLU B 2 30 ? 7.976 18.450 -36.687 1.00 21.86 511 GLU B O 1
A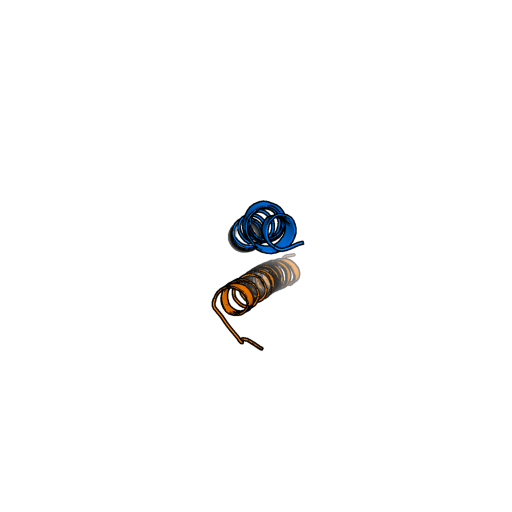TOM 624 N N . LEU B 2 31 ? 7.208 18.020 -34.576 1.00 21.55 512 LEU B N 1
ATOM 625 C CA . LEU B 2 31 ? 6.048 18.927 -34.656 1.00 22.97 512 LEU B CA 1
ATOM 626 C C . LEU B 2 31 ? 6.473 20.385 -34.886 1.00 23.64 512 LEU B C 1
ATOM 627 O O . LEU B 2 31 ? 5.860 21.072 -35.713 1.00 25.92 512 LEU B O 1
ATOM 632 N N . LEU B 2 32 ? 7.518 20.854 -34.229 1.00 23.38 513 LEU B N 1
ATOM 633 C CA . LEU B 2 32 ? 7.976 22.245 -34.371 1.00 26.06 513 LEU B CA 1
ATOM 634 C C . LEU B 2 32 ? 8.651 22.519 -35.712 1.00 28.36 513 LEU B C 1
ATOM 635 O O . LEU B 2 32 ? 8.551 23.636 -36.244 1.00 27.91 513 LEU B O 1
ATOM 640 N N . HIS B 2 33 ? 9.338 21.532 -36.262 1.00 31.31 514 HIS B N 1
ATOM 641 C CA . HIS B 2 33 ? 10.032 21.733 -37.531 1.00 33.78 514 HIS B CA 1
ATOM 642 C C . HIS B 2 33 ? 9.015 21.749 -38.652 1.00 35.83 514 HIS B C 1
ATOM 643 O O . HIS B 2 33 ? 9.340 22.140 -39.762 1.00 37.84 514 HIS B O 1
ATOM 650 N N . ASN B 2 34 ? 7.779 21.375 -38.331 1.00 37.85 515 ASN B N 1
ATOM 651 C CA . ASN B 2 34 ? 6.624 21.526 -39.207 1.00 39.08 515 ASN B CA 1
ATOM 652 C C . ASN B 2 34 ? 5.831 22.842 -39.004 1.00 39.97 515 ASN B C 1
ATOM 653 O O . ASN B 2 34 ? 4.791 23.050 -39.646 1.00 40.63 515 ASN B O 1
ATOM 658 N N . VAL B 2 35 ? 6.293 23.715 -38.103 1.00 40.23 516 VAL B N 1
ATOM 659 C CA . VAL B 2 35 ? 5.637 24.999 -37.852 1.00 41.24 516 VAL B CA 1
ATOM 660 C C . VAL B 2 35 ? 6.292 26.108 -38.689 1.00 42.00 516 VAL B C 1
ATOM 661 O O . VAL B 2 35 ? 7.523 26.169 -38.826 1.00 42.16 516 VAL B O 1
ATOM 665 N N . ASN B 2 36 ? 5.441 26.961 -39.262 1.00 43.15 517 ASN B N 1
ATOM 666 C CA . ASN B 2 36 ? 5.857 28.187 -39.940 1.00 43.21 517 ASN B CA 1
ATOM 667 C C . ASN B 2 36 ? 4.907 29.328 -39.568 1.00 43.86 517 ASN B C 1
ATOM 668 O O . ASN B 2 36 ? 5.105 30.034 -38.568 1.00 44.53 517 ASN B O 1
#

Sequence (84 aa):
HLEGEVNKIKSALLSTNKAVVSSLSNGVSSVLTSSSKVLDLLKNYIDKQLLPIVFPSDEFDASISSQVNEEKINQSLAFIRKSDELLHNVN

Organism: Human respiratory syncytial virus A (strain A2) (NCBI:txid11259)